Protein AF-A0A7K3HDX7-F1 (afdb_monomer_lite)

Sequence (176 aa):
GAGGPLAGPVAAMSGNLLGYEIFRLRTGALPAETAGQVLIQDLESLDVMAEPVHPHPRCRRCAAPAGAASGAAETPEVPERLVLPVTPTVETAREAEDLVEELNRISDALVRPYTGVFRRYDDEELTQTPLKISRVEVALGHGVRREIAAFDVHHLAGARLRALYAAAEAYVEHVV

Radius of gyration: 20.85 Å; chains: 1; bounding box: 56×38×59 Å

pLDDT: mean 83.22, std 16.92, range [39.03, 97.19]

Secondary structure (DSSP, 8-state):
----SS-HHHHHHHHHHHHHHHHHHHH-SS--TTTTEEEEE-TTT--EEEEE-PPPTT-TTTS--S----S--------SS----------SHHHHHHHHHHHHHHHHHHB-TTT-SEEEE--TTS--SSSEEEEEEEE-STT-EEEEEEEESS-HHHHHHHHHHHHHHHHHHHT-

Foldseek 3Di:
DDDPLCDDPNVVVVVVLVVVQCCCVVVVPDDRLPPQWDWDADSVVRDIDIDGADDDPPPPVPPDPPPDPPPPPPPPPPPPDPPPPPLDLDPDPVSVVVLVVVLCVCCVVAADCPRHQWDDKPQPPPDPPQKQKIWIWGDLDPRDIDIFMAIHRHDNSSRSSVNVVVRVVSNVVRPD

Structure (mmCIF, N/CA/C/O backbone):
data_AF-A0A7K3HDX7-F1
#
_entry.id   AF-A0A7K3HDX7-F1
#
loop_
_atom_site.group_PDB
_atom_site.id
_atom_site.type_symbol
_atom_site.label_atom_id
_atom_site.label_alt_id
_atom_site.label_comp_id
_atom_site.label_asym_id
_atom_site.label_entity_id
_atom_site.label_seq_id
_atom_site.pdbx_PDB_ins_code
_atom_site.Cartn_x
_atom_site.Cartn_y
_atom_site.Cartn_z
_atom_site.occupancy
_atom_site.B_iso_or_equiv
_atom_site.auth_seq_id
_atom_site.auth_comp_id
_atom_site.auth_asym_id
_atom_site.auth_atom_id
_atom_site.pdbx_PDB_model_num
ATOM 1 N N . GLY A 1 1 ? 5.236 -19.920 31.832 1.00 45.22 1 GLY A N 1
ATOM 2 C CA . GLY A 1 1 ? 3.770 -19.775 31.925 1.00 45.22 1 GLY A CA 1
ATOM 3 C C . GLY A 1 1 ? 3.320 -18.951 30.744 1.00 45.22 1 GLY A C 1
ATOM 4 O O . GLY A 1 1 ? 3.976 -17.962 30.460 1.00 45.22 1 GLY A O 1
ATOM 5 N N . ALA A 1 2 ? 2.314 -19.423 30.011 1.00 53.03 2 ALA A N 1
ATOM 6 C CA . ALA A 1 2 ? 1.945 -18.950 28.681 1.00 53.03 2 ALA A CA 1
ATOM 7 C C . ALA A 1 2 ? 1.357 -17.528 28.682 1.00 53.03 2 ALA A C 1
ATOM 9 O O . ALA A 1 2 ? 0.268 -17.304 29.201 1.00 53.03 2 ALA A O 1
ATOM 10 N N . GLY A 1 3 ? 2.066 -16.596 28.053 1.00 59.81 3 GLY A N 1
ATOM 11 C CA . GLY A 1 3 ? 1.525 -15.337 27.553 1.00 59.81 3 GLY A CA 1
ATOM 12 C C . GLY A 1 3 ? 2.057 -15.165 26.136 1.00 59.81 3 GLY A C 1
ATOM 13 O O . GLY A 1 3 ? 3.257 -15.323 25.925 1.00 59.81 3 GLY A O 1
ATOM 14 N N . GLY A 1 4 ? 1.175 -14.952 25.159 1.00 77.94 4 GLY A N 1
ATOM 15 C CA . GLY A 1 4 ? 1.591 -14.629 23.792 1.00 77.94 4 GLY A CA 1
ATOM 16 C C . GLY A 1 4 ? 2.317 -13.276 23.724 1.00 77.94 4 GLY A C 1
ATOM 17 O O . GLY A 1 4 ? 2.427 -12.595 24.743 1.00 77.94 4 GLY A O 1
ATOM 18 N N . PRO A 1 5 ? 2.775 -12.850 22.532 1.00 83.38 5 PRO A N 1
ATOM 19 C CA . PRO A 1 5 ? 3.485 -11.574 22.372 1.00 83.38 5 PRO A CA 1
ATOM 20 C C . PRO A 1 5 ? 2.650 -10.362 22.832 1.00 83.38 5 PRO A C 1
ATOM 22 O O . PRO A 1 5 ? 3.189 -9.358 23.283 1.00 83.38 5 PRO A O 1
ATOM 25 N N . LEU A 1 6 ? 1.320 -10.484 22.810 1.00 87.75 6 LEU A N 1
ATOM 26 C CA . LEU A 1 6 ? 0.383 -9.526 23.395 1.00 87.75 6 LEU A CA 1
ATOM 27 C C . LEU A 1 6 ? 0.196 -9.774 24.900 1.00 87.75 6 LEU A C 1
ATOM 29 O O . LEU A 1 6 ? -0.837 -10.283 25.337 1.00 87.75 6 LEU A O 1
ATOM 33 N N . ALA A 1 7 ? 1.192 -9.416 25.704 1.00 90.44 7 ALA A N 1
ATOM 34 C CA . ALA A 1 7 ? 1.117 -9.506 27.161 1.00 90.44 7 ALA A CA 1
ATOM 35 C C . ALA A 1 7 ? 1.735 -8.277 27.843 1.00 90.44 7 ALA A C 1
ATOM 37 O O . ALA A 1 7 ? 2.516 -7.535 27.248 1.00 90.44 7 ALA A O 1
ATOM 38 N N . GLY A 1 8 ? 1.378 -8.058 29.112 1.00 90.31 8 GLY A N 1
ATOM 39 C CA . GLY A 1 8 ? 1.969 -7.002 29.935 1.00 90.31 8 GLY A CA 1
ATOM 40 C C . GLY A 1 8 ? 1.840 -5.605 29.299 1.00 90.31 8 GLY A C 1
ATOM 41 O O . GLY A 1 8 ? 0.733 -5.233 28.900 1.00 90.31 8 GLY A O 1
ATOM 42 N N . PRO A 1 9 ? 2.937 -4.828 29.195 1.00 90.50 9 PRO A N 1
ATOM 43 C CA . PRO A 1 9 ? 2.912 -3.481 28.620 1.00 90.50 9 PRO A CA 1
ATOM 44 C C . PRO A 1 9 ? 2.370 -3.414 27.188 1.00 90.50 9 PRO A C 1
ATOM 46 O O . PRO A 1 9 ? 1.620 -2.492 26.876 1.00 90.50 9 PRO A O 1
ATOM 49 N N . VAL A 1 10 ? 2.678 -4.405 26.343 1.00 92.69 10 VAL A N 1
ATOM 50 C CA . VAL A 1 10 ? 2.223 -4.435 24.942 1.00 92.69 10 VAL A CA 1
ATOM 51 C C . VAL A 1 10 ? 0.698 -4.510 24.885 1.00 92.69 10 VAL A C 1
ATOM 53 O O . VAL A 1 10 ? 0.059 -3.700 24.220 1.00 92.69 10 VAL A O 1
ATOM 56 N N . ALA A 1 11 ? 0.095 -5.405 25.675 1.00 94.19 11 ALA A N 1
ATOM 57 C CA . ALA A 1 11 ? -1.361 -5.516 25.769 1.00 94.19 11 ALA A CA 1
ATOM 58 C C . ALA A 1 11 ? -2.016 -4.226 26.299 1.00 94.19 11 ALA A C 1
ATOM 60 O O . ALA A 1 11 ? -3.084 -3.840 25.824 1.00 94.19 11 ALA A O 1
ATOM 61 N N . ALA A 1 12 ? -1.377 -3.540 27.253 1.00 93.56 12 ALA A N 1
ATOM 62 C CA . ALA A 1 12 ? -1.867 -2.260 27.763 1.00 93.56 12 ALA A CA 1
ATOM 63 C C . 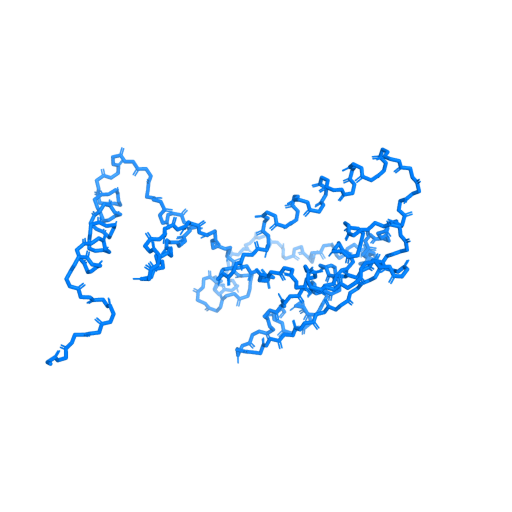ALA A 1 12 ? -1.817 -1.155 26.692 1.00 93.56 12 ALA A C 1
ATOM 65 O O . ALA A 1 12 ? -2.779 -0.402 26.549 1.00 93.56 12 ALA A O 1
ATOM 66 N N . MET A 1 13 ? -0.741 -1.079 25.903 1.00 93.75 13 MET A N 1
ATOM 67 C CA . MET A 1 13 ? -0.617 -0.117 24.802 1.00 93.75 13 MET A CA 1
ATOM 68 C C . MET A 1 13 ? -1.656 -0.366 23.708 1.00 93.75 13 MET A C 1
ATOM 70 O O . MET A 1 13 ? -2.370 0.565 23.337 1.00 93.75 13 MET A O 1
ATOM 74 N N . SER A 1 14 ? -1.805 -1.611 23.245 1.00 94.44 14 SER A N 1
ATOM 75 C CA . SER A 1 14 ? -2.828 -1.959 22.251 1.00 94.44 14 SER A CA 1
ATOM 76 C C . SER A 1 14 ? -4.241 -1.681 22.778 1.00 94.44 14 SER A C 1
ATOM 78 O O . SER A 1 14 ? -5.092 -1.169 22.051 1.00 94.44 14 SER A O 1
ATOM 80 N N . GLY A 1 15 ? -4.489 -1.962 24.063 1.00 95.25 15 GLY A N 1
ATOM 81 C CA . GLY A 1 15 ? -5.750 -1.645 24.733 1.00 95.25 15 GLY A C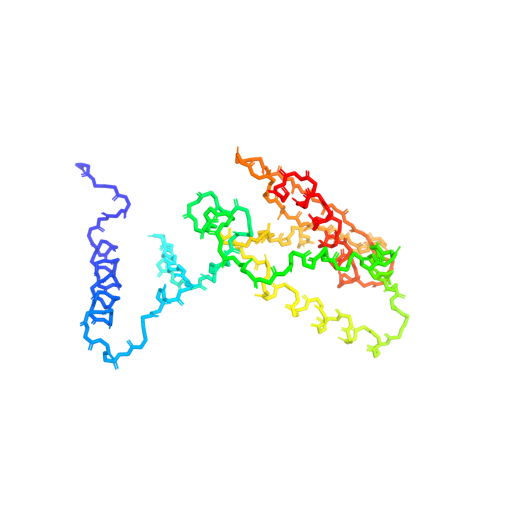A 1
ATOM 82 C C . GLY A 1 15 ? -6.036 -0.143 24.786 1.00 95.25 15 GLY A C 1
ATOM 83 O O . GLY A 1 15 ? -7.167 0.267 24.536 1.00 95.25 15 GLY A O 1
ATOM 84 N N . ASN A 1 16 ? -5.018 0.682 25.044 1.00 95.38 16 ASN A N 1
ATOM 85 C CA . ASN A 1 16 ? -5.152 2.138 25.028 1.00 95.38 16 ASN A CA 1
ATOM 86 C C . ASN A 1 16 ? -5.455 2.667 23.620 1.00 95.38 16 ASN A C 1
ATOM 88 O O . ASN A 1 16 ? -6.370 3.476 23.478 1.00 95.38 16 ASN A O 1
ATOM 92 N N . LEU A 1 17 ? -4.751 2.184 22.586 1.00 94.56 17 LEU A N 1
ATOM 93 C CA . LEU A 1 17 ? -5.026 2.545 21.186 1.00 94.56 17 LEU A CA 1
ATOM 94 C C . LEU A 1 17 ? -6.481 2.230 20.815 1.00 94.56 17 LEU A C 1
ATOM 96 O O . LEU A 1 17 ? -7.209 3.100 20.338 1.00 94.56 17 LEU A O 1
ATOM 100 N N . LEU A 1 18 ? -6.943 1.015 21.126 1.00 95.62 18 LEU A N 1
ATOM 101 C CA . LEU A 1 18 ? -8.330 0.614 20.894 1.00 95.62 18 LEU A CA 1
ATOM 102 C C . LEU A 1 18 ? -9.324 1.463 21.703 1.00 95.62 18 LEU A C 1
ATOM 104 O O . LEU A 1 18 ? -10.373 1.851 21.189 1.00 95.62 18 LEU A O 1
ATOM 108 N N . GLY A 1 19 ? -9.005 1.763 22.964 1.00 96.44 19 GLY A N 1
ATOM 109 C CA . GLY A 1 19 ? -9.832 2.592 23.838 1.00 96.44 19 GLY A CA 1
ATOM 110 C C . GLY A 1 19 ? -10.036 4.002 23.284 1.00 96.44 19 GLY A C 1
ATOM 111 O O . GLY A 1 19 ? -11.167 4.492 23.271 1.00 96.44 19 GLY A O 1
ATOM 112 N N . TYR A 1 20 ? -8.974 4.628 22.768 1.00 95.38 20 TYR A N 1
ATOM 113 C CA . TYR A 1 20 ? -9.062 5.934 22.113 1.00 95.38 20 TYR A CA 1
ATOM 114 C C . TYR A 1 20 ? -9.905 5.888 20.841 1.00 95.38 20 TYR A C 1
ATOM 116 O O . TYR A 1 20 ? -10.755 6.759 20.653 1.00 95.38 20 TYR A O 1
ATOM 124 N N . GLU A 1 21 ? -9.745 4.861 20.008 1.00 96.12 21 GLU A N 1
ATOM 125 C CA . GLU A 1 21 ? -10.556 4.715 18.797 1.00 96.12 21 GLU A CA 1
ATOM 126 C C . GLU A 1 21 ? -12.042 4.517 19.119 1.00 96.12 21 GLU A C 1
ATOM 128 O O . GLU A 1 21 ? -12.896 5.201 18.551 1.00 96.12 21 GLU A O 1
ATOM 133 N N . ILE A 1 22 ? -12.375 3.671 20.100 1.00 96.19 22 ILE A N 1
ATOM 134 C CA . ILE A 1 22 ? -13.758 3.504 20.571 1.00 96.19 22 ILE A CA 1
ATOM 135 C C . ILE A 1 22 ? -14.300 4.827 21.117 1.00 96.19 22 ILE A C 1
ATOM 137 O O . ILE A 1 22 ? -15.432 5.200 20.806 1.00 96.19 22 ILE A O 1
ATOM 141 N N . PHE A 1 23 ? -13.512 5.554 21.911 1.00 96.44 23 PHE A N 1
ATOM 142 C CA . PHE A 1 23 ? -13.911 6.856 22.433 1.00 96.44 23 PHE A CA 1
ATOM 143 C C . PHE A 1 23 ? -14.227 7.839 21.299 1.00 96.44 23 PHE A C 1
ATOM 145 O O . PHE A 1 23 ? -15.312 8.424 21.296 1.00 96.44 23 PHE A O 1
ATOM 152 N N . ARG A 1 24 ? -13.338 7.985 20.309 1.00 96.06 24 ARG A N 1
ATOM 153 C CA . ARG A 1 24 ? -13.540 8.871 19.149 1.00 96.06 24 ARG A CA 1
ATOM 154 C C . ARG A 1 24 ? -14.791 8.487 18.365 1.00 96.06 24 ARG A C 1
ATOM 156 O O . ARG A 1 24 ? -15.655 9.334 18.157 1.00 96.06 24 ARG A O 1
ATOM 163 N N . LEU A 1 25 ? -14.949 7.204 18.036 1.00 95.19 25 LEU A N 1
ATOM 164 C CA . LEU A 1 25 ? -16.107 6.688 17.298 1.00 95.19 25 LEU A CA 1
ATOM 165 C C . LEU A 1 25 ? -17.434 6.912 18.032 1.00 95.19 25 LEU A C 1
ATOM 167 O O . LEU A 1 25 ? -18.442 7.226 17.405 1.00 95.19 25 LEU A O 1
ATOM 171 N N . ARG A 1 26 ? -17.464 6.715 19.354 1.00 96.75 26 ARG A N 1
ATOM 172 C CA . ARG A 1 26 ? -18.709 6.775 20.138 1.00 96.75 26 ARG A CA 1
ATOM 173 C C . ARG A 1 26 ? -19.092 8.186 20.552 1.00 96.75 26 ARG A C 1
ATOM 175 O O . ARG A 1 26 ? -20.279 8.450 20.713 1.00 96.75 26 ARG A O 1
ATOM 182 N N . THR A 1 27 ? -18.114 9.062 20.758 1.00 96.44 27 THR A N 1
ATOM 183 C CA . THR A 1 27 ? -18.362 10.440 21.205 1.00 96.44 27 THR A CA 1
ATOM 184 C C . THR A 1 27 ? -18.416 11.438 20.060 1.00 96.44 27 THR A C 1
ATOM 186 O O . THR A 1 27 ? -19.038 12.485 20.212 1.00 96.44 27 THR A O 1
ATOM 189 N N . GLY A 1 28 ? -17.760 11.148 18.932 1.00 93.38 28 GLY A N 1
ATOM 190 C CA . GLY A 1 28 ? -17.600 12.099 17.834 1.00 93.38 28 GLY A CA 1
ATOM 191 C C . GLY A 1 28 ? -16.737 13.313 18.191 1.00 93.38 28 GLY A C 1
ATOM 192 O O . GLY A 1 28 ? -16.755 14.296 17.458 1.00 93.38 28 GLY A O 1
ATOM 193 N N . ALA A 1 29 ? -15.995 13.274 19.307 1.00 93.38 29 ALA A N 1
ATOM 194 C CA . ALA A 1 29 ? -15.173 14.400 19.756 1.00 93.38 29 ALA A CA 1
ATOM 195 C C . ALA A 1 29 ? -14.043 14.740 18.766 1.00 93.38 29 ALA A C 1
ATOM 197 O O . ALA A 1 29 ? -13.654 15.900 18.648 1.00 93.38 29 ALA A O 1
ATOM 198 N N . LEU A 1 30 ? -13.532 13.727 18.058 1.00 91.56 30 LEU A N 1
ATOM 199 C CA . LEU A 1 30 ? -12.555 13.822 16.973 1.00 91.56 30 LEU A CA 1
ATOM 200 C C . LEU A 1 30 ? -12.874 12.752 15.915 1.00 91.56 30 LEU A C 1
ATOM 202 O O . LEU A 1 30 ? -13.467 11.726 16.269 1.00 91.56 30 LEU A O 1
ATOM 206 N N . PRO A 1 31 ? -12.451 12.934 14.649 1.00 91.12 31 PRO A N 1
ATOM 207 C CA . PRO A 1 31 ? -12.452 11.849 13.675 1.00 91.12 31 PRO A CA 1
ATOM 208 C C . PRO A 1 31 ? -11.652 10.655 14.210 1.00 91.12 31 PRO A C 1
ATOM 210 O O . PRO A 1 31 ? -10.585 10.834 14.798 1.00 91.12 31 PRO A O 1
ATOM 213 N N . ALA A 1 32 ? -12.175 9.446 14.025 1.00 93.38 32 ALA A N 1
ATOM 214 C CA . ALA A 1 32 ? -11.437 8.227 14.340 1.00 93.38 32 ALA A CA 1
ATOM 215 C C . ALA A 1 32 ? -10.253 8.079 13.376 1.00 93.38 32 ALA A C 1
ATOM 217 O O . ALA A 1 32 ? -10.425 8.286 12.175 1.00 93.38 32 ALA A O 1
ATOM 218 N N . GLU A 1 33 ? -9.076 7.697 13.874 1.00 92.69 33 GLU A N 1
ATOM 219 C CA . GLU A 1 33 ? -7.916 7.446 13.004 1.00 92.69 33 GLU A CA 1
ATOM 220 C C . GLU A 1 33 ? -8.164 6.230 12.103 1.00 92.69 33 GLU A C 1
ATOM 222 O O . GLU A 1 33 ? -7.700 6.173 10.973 1.00 92.69 33 GLU A O 1
ATOM 227 N N . THR A 1 34 ? -8.990 5.288 12.556 1.00 94.31 34 THR A N 1
ATOM 228 C CA . THR A 1 34 ? -9.424 4.116 11.782 1.00 94.31 34 THR A CA 1
ATOM 229 C C . THR A 1 34 ? -10.478 4.425 10.709 1.00 94.31 34 THR A C 1
ATOM 231 O O . THR A 1 34 ? -10.957 3.519 10.021 1.00 94.31 34 THR A O 1
ATOM 234 N N . ALA A 1 35 ? -10.861 5.692 10.515 1.00 92.00 35 ALA A N 1
ATOM 235 C CA . ALA A 1 35 ? -11.783 6.082 9.454 1.00 92.00 35 ALA A CA 1
ATOM 236 C C . ALA A 1 35 ? -11.118 5.945 8.070 1.00 92.00 35 ALA A C 1
ATOM 238 O O . ALA A 1 35 ? -10.450 6.853 7.585 1.00 92.00 35 ALA A O 1
ATOM 239 N N . GLY A 1 36 ? -11.320 4.793 7.423 1.00 90.94 36 GLY A N 1
ATOM 240 C CA . GLY A 1 36 ? -10.720 4.485 6.118 1.00 90.94 36 GLY A CA 1
ATOM 241 C C . GLY A 1 36 ? -9.253 4.053 6.196 1.00 90.94 36 GLY A C 1
ATOM 242 O O . GLY A 1 36 ? -8.575 4.003 5.171 1.00 90.94 36 GLY A O 1
ATOM 243 N N . GLN A 1 37 ? -8.759 3.737 7.393 1.00 94.94 37 GLN A N 1
ATOM 244 C CA . GLN A 1 37 ? -7.385 3.306 7.634 1.00 94.94 37 GLN A CA 1
ATOM 245 C C . GLN A 1 37 ? -7.351 2.150 8.639 1.00 94.94 37 GLN A C 1
ATOM 247 O O . GLN A 1 37 ? -8.304 1.924 9.387 1.00 94.94 37 GLN A O 1
ATOM 252 N N . VAL A 1 38 ? -6.236 1.429 8.675 1.00 95.31 38 VAL A N 1
ATOM 253 C CA . VAL A 1 38 ? -5.905 0.480 9.743 1.00 95.31 38 VAL A CA 1
ATOM 254 C C . VAL A 1 38 ? -4.693 0.975 10.506 1.00 95.31 38 VAL A C 1
ATOM 256 O O . VAL A 1 38 ? -3.737 1.467 9.911 1.00 95.31 38 VAL A O 1
ATOM 259 N N . LEU A 1 39 ? -4.736 0.815 11.825 1.00 95.81 39 LEU A N 1
ATOM 260 C CA . LEU A 1 39 ? -3.592 1.044 12.695 1.00 95.81 39 LEU A CA 1
ATOM 261 C C . LEU A 1 39 ? -2.867 -0.283 12.893 1.00 95.81 39 LEU A C 1
ATOM 263 O O . LEU A 1 39 ? -3.472 -1.271 13.313 1.00 95.81 39 LEU A O 1
ATOM 267 N N . ILE A 1 40 ? -1.579 -0.303 12.575 1.00 95.38 40 ILE A N 1
ATOM 268 C CA . ILE A 1 40 ? -0.724 -1.481 12.672 1.00 95.38 40 ILE A CA 1
ATOM 269 C C . ILE A 1 40 ? 0.329 -1.171 13.722 1.00 95.38 40 ILE A C 1
ATOM 271 O O . ILE A 1 40 ? 1.108 -0.235 13.559 1.00 95.38 40 ILE A O 1
ATOM 275 N N . GLN A 1 41 ? 0.313 -1.945 14.804 1.00 94.31 41 GLN A N 1
ATOM 276 C CA . GLN A 1 41 ? 1.311 -1.869 15.861 1.00 94.31 41 GLN A CA 1
ATOM 277 C C . GLN A 1 41 ? 2.284 -3.035 15.709 1.00 94.31 41 GLN A C 1
ATOM 279 O O . GLN A 1 41 ? 1.875 -4.196 15.811 1.00 94.31 41 GLN A O 1
ATOM 284 N N . ASP A 1 42 ? 3.559 -2.726 15.494 1.00 93.19 42 ASP A N 1
ATOM 285 C CA . ASP A 1 42 ? 4.625 -3.713 15.607 1.00 93.19 42 ASP A CA 1
ATOM 286 C C . ASP A 1 42 ? 4.803 -4.082 17.087 1.00 93.19 42 ASP A C 1
ATOM 288 O O . ASP A 1 42 ? 4.894 -3.212 17.951 1.00 93.19 42 ASP A O 1
ATOM 292 N N . LEU A 1 43 ? 4.781 -5.374 17.416 1.00 92.88 43 LEU A N 1
ATOM 293 C CA . LEU A 1 43 ? 4.808 -5.816 18.816 1.00 92.88 43 LEU A CA 1
ATOM 294 C C . LEU A 1 43 ? 6.222 -5.853 19.408 1.00 92.88 43 LEU A C 1
ATOM 296 O O . LEU A 1 43 ? 6.357 -5.968 20.626 1.00 92.88 43 LEU A O 1
ATOM 300 N N . GLU A 1 44 ? 7.252 -5.790 18.565 1.00 90.44 44 GLU A N 1
ATOM 301 C CA . GLU A 1 44 ? 8.657 -5.806 18.958 1.00 90.44 44 GLU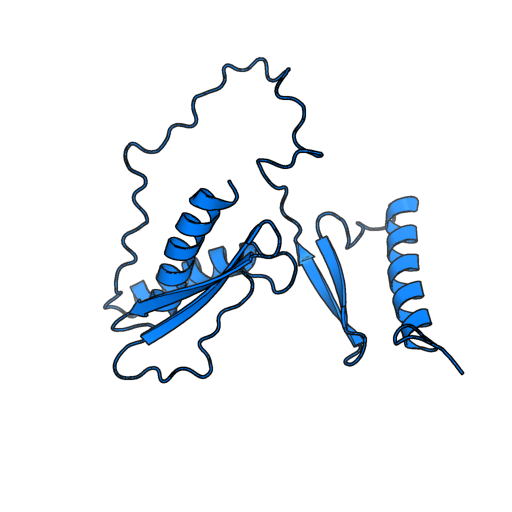 A CA 1
ATOM 302 C C . GLU A 1 44 ? 9.218 -4.384 19.041 1.00 90.44 44 GLU A C 1
ATOM 304 O O . GLU A 1 44 ? 9.743 -4.003 20.088 1.00 90.44 44 GLU A O 1
ATOM 309 N N . SER A 1 45 ? 9.063 -3.581 17.984 1.00 91.62 45 SER A N 1
ATOM 310 C CA . SER A 1 45 ? 9.532 -2.189 17.970 1.00 91.62 45 SER A CA 1
ATOM 311 C C . SER A 1 45 ? 8.580 -1.230 18.684 1.00 91.62 45 SER A C 1
ATOM 313 O O . SER A 1 45 ? 9.003 -0.165 19.131 1.00 91.62 45 SER A O 1
ATOM 315 N N . LEU A 1 46 ? 7.309 -1.624 18.842 1.00 91.06 46 LEU A N 1
ATOM 316 C CA . LEU A 1 46 ? 6.217 -0.802 19.376 1.00 91.06 46 LEU A CA 1
ATOM 317 C C . LEU A 1 46 ? 5.847 0.396 18.495 1.00 91.06 46 LEU A C 1
ATOM 319 O O . LEU A 1 46 ? 5.055 1.241 18.926 1.00 91.06 46 LEU A O 1
ATOM 323 N N . ASP A 1 47 ? 6.356 0.442 17.263 1.00 93.62 47 ASP A N 1
ATOM 324 C CA . ASP A 1 47 ? 5.967 1.442 16.280 1.00 93.62 47 ASP A CA 1
ATOM 325 C C . ASP A 1 47 ? 4.503 1.254 15.884 1.00 93.62 47 ASP A C 1
ATOM 327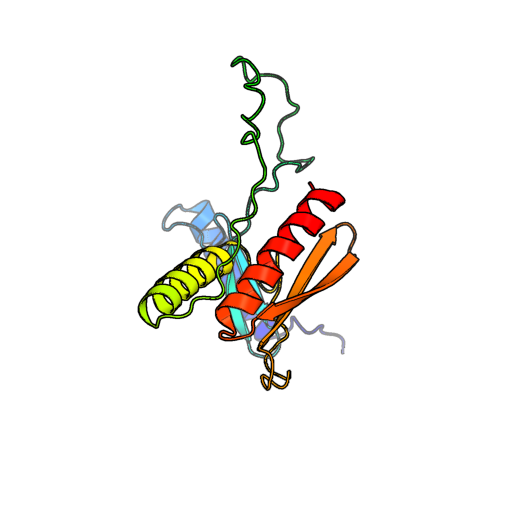 O O . ASP A 1 47 ? 4.006 0.135 15.729 1.00 93.62 47 ASP A O 1
ATOM 331 N N . VAL A 1 48 ? 3.806 2.375 15.711 1.00 94.62 48 VAL A N 1
ATOM 332 C CA . VAL A 1 48 ? 2.422 2.405 15.243 1.00 94.62 48 VAL A CA 1
ATOM 333 C C . VAL A 1 48 ? 2.375 3.193 13.949 1.00 94.62 48 VAL A C 1
ATOM 335 O O . VAL A 1 48 ? 2.834 4.332 13.889 1.00 94.62 48 VAL A O 1
ATOM 338 N N . MET A 1 49 ? 1.779 2.597 12.925 1.00 94.88 49 MET A N 1
ATOM 339 C CA . MET A 1 49 ? 1.559 3.241 11.634 1.00 94.88 49 MET A CA 1
ATOM 340 C C . MET A 1 49 ? 0.102 3.117 11.207 1.00 94.88 49 MET A C 1
ATOM 342 O O . MET A 1 49 ? -0.566 2.127 11.507 1.00 94.88 49 MET A O 1
ATOM 346 N N . ALA A 1 50 ? -0.374 4.130 10.491 1.00 94.62 50 ALA A N 1
ATOM 347 C CA . ALA A 1 50 ? -1.680 4.125 9.856 1.00 94.62 50 ALA A CA 1
ATOM 348 C C . ALA A 1 50 ? -1.512 3.851 8.361 1.00 94.62 50 ALA A C 1
ATOM 350 O O . ALA A 1 50 ? -0.788 4.573 7.671 1.00 94.62 50 ALA A O 1
ATOM 351 N N . GLU A 1 51 ? -2.202 2.836 7.848 1.00 95.62 51 GLU A N 1
ATOM 352 C CA . GLU A 1 51 ? -2.243 2.559 6.414 1.00 95.62 51 GLU A CA 1
ATOM 353 C C . GLU A 1 51 ? -3.666 2.718 5.860 1.00 95.62 51 GLU A C 1
ATOM 355 O O . GLU A 1 51 ? -4.620 2.225 6.470 1.00 95.62 51 GLU A O 1
ATOM 360 N N . PRO A 1 52 ? -3.846 3.395 4.710 1.00 93.62 52 PRO A N 1
ATOM 361 C CA . PRO A 1 52 ? -5.160 3.568 4.101 1.00 93.62 52 PRO A CA 1
ATOM 362 C C . PRO A 1 52 ? -5.730 2.234 3.619 1.00 93.62 52 PRO A C 1
ATOM 364 O O . PRO A 1 52 ? -5.003 1.394 3.094 1.00 93.62 52 PRO A O 1
ATOM 367 N N . VAL A 1 53 ? -7.044 2.055 3.734 1.00 91.62 53 VAL A N 1
ATOM 368 C CA . VAL A 1 53 ? -7.765 0.919 3.149 1.00 91.62 53 VAL A CA 1
ATOM 369 C C . VAL A 1 53 ? -8.648 1.425 2.022 1.00 91.62 53 VAL A C 1
ATOM 371 O O . VAL A 1 53 ? -9.656 2.093 2.252 1.00 91.62 53 VAL A O 1
ATOM 374 N N . HIS A 1 54 ? -8.291 1.064 0.792 1.00 87.56 54 HIS A N 1
ATOM 375 C CA . HIS A 1 54 ? -9.078 1.425 -0.382 1.00 87.56 54 HIS A CA 1
ATOM 376 C C . HIS A 1 54 ? -10.250 0.457 -0.587 1.00 87.56 54 HIS A C 1
ATOM 378 O O . HIS A 1 54 ? -10.090 -0.759 -0.426 1.00 87.56 54 HIS A O 1
ATOM 384 N N . PRO A 1 55 ? -11.443 0.952 -0.962 1.00 86.75 55 PRO A N 1
ATOM 385 C CA . PRO A 1 55 ? -12.567 0.088 -1.290 1.00 86.75 55 PRO A CA 1
ATOM 386 C C . PRO A 1 55 ? -12.247 -0.738 -2.539 1.00 86.75 55 PRO A C 1
ATOM 388 O O . PRO A 1 55 ? -11.917 -0.202 -3.594 1.00 86.75 55 PRO A O 1
ATOM 391 N N . HIS A 1 56 ? -12.381 -2.060 -2.436 1.00 85.06 56 HIS A N 1
ATOM 392 C CA . HIS A 1 56 ? -12.138 -2.934 -3.579 1.00 85.06 56 HIS A CA 1
ATOM 393 C C . HIS A 1 56 ? -13.326 -2.892 -4.562 1.00 85.06 56 HIS A C 1
ATOM 395 O O . HIS A 1 56 ? -14.452 -3.195 -4.146 1.00 85.06 56 HIS A O 1
ATOM 401 N N . PRO A 1 57 ? -13.109 -2.625 -5.866 1.00 79.88 57 PRO A N 1
ATOM 402 C CA . PRO A 1 57 ? -14.191 -2.435 -6.840 1.00 79.88 57 PRO A CA 1
ATOM 403 C C . PRO A 1 57 ? -15.071 -3.680 -7.024 1.00 79.88 57 PRO A C 1
ATOM 405 O O . PRO A 1 57 ? -16.265 -3.568 -7.281 1.00 79.88 57 PRO A O 1
ATOM 408 N N . ARG A 1 58 ? -14.509 -4.883 -6.838 1.00 81.25 58 ARG A N 1
ATOM 409 C CA .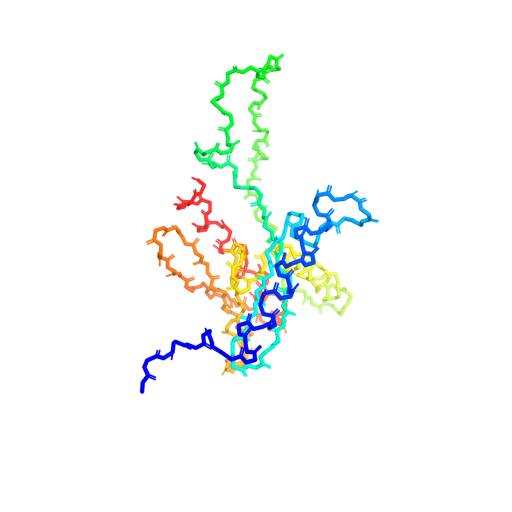 ARG A 1 58 ? -15.242 -6.167 -6.893 1.00 81.25 58 ARG A CA 1
ATOM 410 C C . ARG A 1 58 ? -15.537 -6.786 -5.521 1.00 81.25 58 ARG A C 1
ATOM 412 O O . ARG A 1 58 ? -15.713 -7.999 -5.412 1.00 81.25 58 ARG A O 1
ATOM 419 N N . CYS A 1 59 ? -15.523 -5.997 -4.441 1.00 84.94 59 CYS A N 1
ATOM 420 C CA . CYS A 1 59 ? -15.756 -6.528 -3.095 1.00 84.94 59 CYS A CA 1
ATOM 421 C C . CYS A 1 59 ? -17.137 -7.193 -2.996 1.00 84.94 59 CYS A C 1
ATOM 423 O O . CYS A 1 59 ? -18.146 -6.503 -2.979 1.00 84.94 59 CYS A O 1
ATOM 425 N N . ARG A 1 60 ? -17.211 -8.517 -2.822 1.00 84.00 60 ARG A N 1
ATOM 426 C CA . ARG A 1 60 ? -18.499 -9.242 -2.731 1.00 84.00 60 ARG A CA 1
ATOM 427 C C . ARG A 1 60 ? -19.373 -8.858 -1.529 1.00 84.00 60 ARG A C 1
ATOM 429 O O . ARG A 1 60 ? -20.528 -9.261 -1.473 1.00 84.00 60 ARG A O 1
ATOM 436 N N . ARG A 1 61 ? -18.807 -8.159 -0.540 1.00 86.50 61 ARG A N 1
ATOM 437 C CA . ARG A 1 61 ? -19.515 -7.704 0.667 1.00 86.50 61 ARG A CA 1
ATOM 438 C C . ARG A 1 61 ? -19.957 -6.247 0.574 1.00 86.50 61 ARG A C 1
ATOM 440 O O . ARG A 1 61 ? -21.047 -5.926 1.026 1.00 86.50 61 ARG A O 1
ATOM 447 N N . CYS A 1 62 ? -19.093 -5.384 0.039 1.00 84.50 62 CYS A N 1
ATOM 448 C CA . CYS A 1 62 ? -19.313 -3.937 0.005 1.00 84.50 62 CYS A CA 1
ATOM 449 C C . CYS A 1 62 ? -19.880 -3.457 -1.331 1.00 84.50 62 CYS A C 1
ATOM 451 O O . CYS A 1 62 ? -20.536 -2.420 -1.362 1.00 84.50 62 CYS A O 1
ATOM 453 N N . ALA A 1 63 ? -19.639 -4.184 -2.427 1.00 72.88 63 ALA A N 1
ATOM 454 C CA . ALA A 1 63 ? -20.358 -3.934 -3.663 1.00 72.88 63 ALA A CA 1
ATOM 455 C C . ALA A 1 63 ? -21.823 -4.271 -3.389 1.00 72.88 63 ALA A C 1
ATOM 457 O O . ALA A 1 63 ? -22.157 -5.423 -3.100 1.00 72.88 63 ALA A O 1
ATOM 458 N N . ALA A 1 64 ? -22.693 -3.263 -3.435 1.00 59.41 64 ALA A N 1
ATOM 459 C CA . ALA A 1 64 ? -24.124 -3.510 -3.479 1.00 59.41 64 ALA A CA 1
ATOM 460 C C . ALA A 1 64 ? -24.403 -4.528 -4.604 1.00 59.41 64 ALA A C 1
ATOM 462 O O . ALA A 1 64 ? -23.717 -4.475 -5.634 1.00 59.41 64 ALA A O 1
ATOM 463 N N . PRO A 1 65 ? -25.376 -5.451 -4.458 1.00 51.81 65 PRO A N 1
ATOM 464 C CA . PRO A 1 65 ? -25.853 -6.194 -5.616 1.00 51.81 65 PRO A CA 1
ATOM 465 C C . PRO A 1 65 ? -26.198 -5.154 -6.681 1.00 51.81 65 PRO A C 1
ATOM 467 O O . PRO A 1 65 ? -26.973 -4.238 -6.410 1.00 51.81 65 PRO A O 1
ATOM 470 N N . ALA A 1 66 ? -25.544 -5.222 -7.840 1.00 51.16 66 ALA A N 1
ATOM 471 C CA . ALA A 1 66 ? -25.768 -4.284 -8.929 1.00 51.16 66 ALA A CA 1
ATOM 472 C C . ALA A 1 66 ? -27.264 -4.303 -9.285 1.00 51.16 66 ALA A C 1
ATOM 474 O O . ALA A 1 66 ? -27.752 -5.238 -9.913 1.00 51.16 66 ALA A O 1
ATOM 475 N N . GLY A 1 67 ? -28.009 -3.320 -8.783 1.00 46.78 67 GLY A N 1
ATOM 476 C CA . GLY A 1 67 ? -29.466 -3.373 -8.775 1.00 46.78 67 GLY A CA 1
ATOM 477 C C . GLY A 1 67 ? -30.111 -2.176 -8.086 1.00 46.78 67 GLY A C 1
ATOM 478 O O . GLY A 1 67 ? -30.966 -2.384 -7.238 1.00 46.78 67 GLY A O 1
ATOM 479 N N . ALA A 1 68 ? -29.658 -0.955 -8.408 1.00 39.81 68 ALA A N 1
ATOM 480 C CA . ALA A 1 68 ? -30.433 0.304 -8.356 1.00 39.81 68 ALA A CA 1
ATOM 481 C C . ALA A 1 68 ? -29.575 1.554 -8.678 1.00 39.81 68 ALA A C 1
ATOM 483 O O . ALA A 1 68 ? -29.838 2.637 -8.164 1.00 39.81 68 ALA A O 1
ATOM 484 N N . ALA A 1 69 ? -28.567 1.451 -9.551 1.00 41.28 69 ALA A N 1
ATOM 485 C CA . ALA A 1 69 ? -28.162 2.626 -10.317 1.00 41.28 69 ALA A CA 1
ATOM 486 C C . ALA A 1 69 ? -29.103 2.698 -11.525 1.00 41.28 69 ALA A C 1
ATOM 488 O O . ALA A 1 69 ? -28.898 2.022 -12.525 1.00 41.28 69 ALA A O 1
ATOM 489 N N . SER A 1 70 ? -30.179 3.477 -11.414 1.00 41.62 70 SER A N 1
ATOM 490 C CA . SER A 1 70 ? -30.978 3.933 -12.557 1.00 41.62 70 SER A CA 1
ATOM 491 C C . SER A 1 70 ? -30.296 5.117 -13.256 1.00 41.62 70 SER A C 1
ATOM 493 O O . SER A 1 70 ? -30.920 6.135 -13.537 1.00 41.62 70 SER A O 1
ATOM 495 N N . GLY A 1 71 ? -28.998 4.995 -13.496 1.00 39.03 71 GLY A N 1
ATOM 496 C CA . GLY A 1 71 ? -28.327 5.631 -14.616 1.00 39.03 71 GLY A CA 1
ATOM 497 C C . GLY A 1 71 ? -27.928 4.474 -15.509 1.00 39.03 71 GLY A C 1
ATOM 498 O O . GLY A 1 71 ? -27.501 3.445 -14.984 1.00 39.03 71 GLY A O 1
ATOM 499 N N . ALA A 1 72 ? -28.142 4.588 -16.819 1.00 40.00 72 ALA A N 1
ATOM 500 C CA . ALA A 1 72 ? -27.591 3.633 -17.770 1.00 40.00 72 ALA A CA 1
ATOM 501 C C . ALA A 1 72 ? -26.176 3.268 -17.313 1.00 40.00 72 ALA A C 1
ATOM 503 O O . ALA A 1 72 ? -25.422 4.161 -16.927 1.00 40.00 72 ALA A O 1
ATOM 504 N N . ALA A 1 73 ? -25.854 1.975 -17.275 1.00 44.66 73 ALA A N 1
ATOM 505 C CA . ALA A 1 73 ? -24.466 1.572 -17.202 1.00 44.66 73 ALA A CA 1
ATOM 506 C C . ALA A 1 73 ? -23.800 2.222 -18.416 1.00 44.66 73 ALA A C 1
ATOM 508 O O . ALA A 1 73 ? -23.888 1.700 -19.527 1.00 44.66 73 ALA A O 1
ATOM 509 N N . GLU A 1 74 ? -23.241 3.418 -18.228 1.00 42.47 74 GLU A N 1
ATOM 510 C CA . GLU A 1 74 ? -22.223 3.938 -19.106 1.00 42.47 74 GLU A CA 1
ATOM 511 C C . GLU A 1 74 ? -21.192 2.832 -19.074 1.00 42.47 74 GLU A C 1
ATOM 513 O O . GLU A 1 74 ? -20.573 2.553 -18.043 1.00 42.47 74 GLU A O 1
ATOM 518 N N . THR A 1 75 ? -21.136 2.091 -20.180 1.00 40.28 75 THR A N 1
ATOM 519 C CA . THR A 1 75 ? -19.975 1.284 -20.510 1.00 40.28 75 THR A CA 1
ATOM 520 C C . THR A 1 75 ? -18.812 2.198 -20.174 1.00 40.28 75 THR A C 1
ATOM 522 O O . THR A 1 75 ? -18.773 3.276 -20.775 1.00 40.28 75 THR A O 1
ATOM 525 N N . PRO A 1 76 ? -17.971 1.884 -19.167 1.00 48.28 76 PRO A N 1
ATOM 526 C CA . PRO A 1 76 ? -16.838 2.742 -18.878 1.00 48.28 76 PRO A CA 1
ATOM 527 C C . PRO A 1 76 ? -16.165 2.944 -20.224 1.00 48.28 76 PRO A C 1
ATOM 529 O O . PRO A 1 76 ? -15.917 1.947 -20.908 1.00 48.28 76 PRO A O 1
ATOM 532 N N . GLU A 1 77 ? -16.034 4.198 -20.665 1.00 42.97 77 GLU A N 1
ATOM 533 C CA . GLU A 1 77 ? -15.323 4.515 -21.895 1.00 42.97 77 GLU A CA 1
ATOM 534 C C . GLU A 1 77 ? -13.930 3.942 -21.681 1.00 42.97 77 GLU A C 1
ATOM 536 O O . GLU A 1 77 ? -13.095 4.510 -20.978 1.00 42.97 77 GLU A O 1
ATOM 541 N N . VAL A 1 78 ? -13.727 2.723 -22.178 1.00 44.94 78 VAL A N 1
ATOM 542 C CA . VAL A 1 78 ? -12.417 2.116 -22.233 1.00 44.94 78 VAL A CA 1
ATOM 543 C C . VAL A 1 78 ? -11.708 3.050 -23.192 1.00 44.94 78 VAL A C 1
ATOM 545 O O . VAL A 1 78 ? -12.162 3.141 -24.340 1.00 44.94 78 VAL A O 1
ATOM 548 N N . PRO A 1 79 ? -10.693 3.813 -22.745 1.00 50.69 79 PRO A N 1
ATOM 549 C CA . PRO A 1 79 ? -9.959 4.659 -23.664 1.00 50.69 79 PRO A CA 1
ATOM 550 C C . PRO A 1 79 ? -9.597 3.777 -24.854 1.00 50.69 79 PRO A C 1
ATOM 552 O O . PRO A 1 79 ? -9.175 2.633 -24.661 1.00 50.69 79 PRO A O 1
ATOM 555 N N . GLU A 1 80 ? -9.842 4.281 -26.069 1.00 49.25 80 GLU A N 1
ATOM 556 C CA . GLU A 1 80 ? -9.782 3.534 -27.341 1.00 49.25 80 GLU A CA 1
ATOM 557 C C . GLU A 1 80 ? -8.474 2.733 -27.496 1.00 49.25 80 GLU A C 1
ATOM 559 O O . GLU A 1 80 ? -8.368 1.775 -28.264 1.00 49.25 80 GLU A O 1
ATOM 564 N N . ARG A 1 81 ? -7.478 3.079 -26.678 1.00 44.12 81 ARG A N 1
ATOM 565 C CA . ARG A 1 81 ? -6.362 2.230 -26.319 1.00 44.12 81 ARG A CA 1
ATOM 566 C C . ARG A 1 81 ? -6.068 2.380 -24.813 1.00 44.12 81 ARG A C 1
ATOM 568 O O . ARG A 1 81 ? -5.875 3.497 -24.335 1.00 44.12 81 ARG A O 1
ATOM 575 N N . LEU A 1 82 ? -5.963 1.261 -24.082 1.00 45.34 82 LEU A N 1
ATOM 576 C CA . LEU A 1 82 ? -5.214 1.175 -22.816 1.00 45.34 82 LEU A CA 1
ATOM 577 C C . LEU A 1 82 ? -3.737 1.425 -23.147 1.00 45.34 82 LEU A C 1
ATOM 579 O O . LEU A 1 82 ? -2.925 0.507 -23.224 1.00 45.34 82 LEU A O 1
ATOM 583 N N . VAL A 1 83 ? -3.397 2.673 -23.470 1.00 46.34 83 VAL A N 1
ATOM 584 C CA . VAL A 1 83 ? -2.006 3.086 -23.586 1.00 46.34 83 VAL A CA 1
ATOM 585 C C . VAL A 1 83 ? -1.550 3.223 -22.154 1.00 46.34 83 VAL A C 1
ATOM 587 O O . VAL A 1 83 ? -1.791 4.251 -21.522 1.00 46.34 83 VAL A O 1
ATOM 590 N N . LEU A 1 84 ? -0.904 2.181 -21.630 1.00 51.19 84 LEU A N 1
ATOM 591 C CA . LEU A 1 84 ? 0.048 2.426 -20.563 1.00 51.19 84 LEU A CA 1
ATOM 592 C C . LEU A 1 84 ? 0.919 3.590 -21.032 1.00 51.19 84 LEU A C 1
ATOM 594 O O . LEU A 1 84 ? 1.420 3.516 -22.163 1.00 51.19 84 LEU A O 1
ATOM 598 N N . PRO A 1 85 ? 1.069 4.668 -20.243 1.00 52.97 85 PRO A N 1
ATOM 599 C CA . PRO A 1 85 ? 1.980 5.723 -20.630 1.00 52.97 85 PRO A CA 1
ATOM 600 C C . PRO A 1 85 ? 3.307 5.044 -20.943 1.00 52.97 85 PRO A C 1
ATOM 602 O O . PRO A 1 85 ? 3.826 4.271 -20.130 1.00 52.97 85 PRO A O 1
ATOM 605 N N . VAL A 1 86 ? 3.802 5.262 -22.166 1.00 56.97 86 VAL A N 1
ATOM 606 C CA . VAL A 1 86 ? 5.170 4.897 -22.515 1.00 56.97 86 VAL A CA 1
ATOM 607 C C . VAL A 1 86 ? 5.987 5.693 -21.530 1.00 56.97 86 VAL A C 1
ATOM 609 O O . VAL A 1 86 ? 6.126 6.895 -21.701 1.00 56.97 86 VAL A O 1
ATOM 612 N N . THR A 1 87 ? 6.400 5.054 -20.442 1.00 55.88 87 THR A N 1
ATOM 613 C CA . THR A 1 87 ? 7.181 5.697 -19.399 1.00 55.88 87 THR A CA 1
ATOM 614 C C . THR A 1 87 ? 8.458 6.117 -20.098 1.00 55.88 87 THR A C 1
ATOM 616 O O . THR A 1 87 ? 9.230 5.244 -20.517 1.00 55.88 87 THR A O 1
ATOM 619 N N . PRO A 1 88 ? 8.625 7.416 -20.395 1.00 58.03 88 PRO A N 1
ATOM 620 C CA . PRO A 1 88 ? 9.756 7.824 -21.186 1.00 58.03 88 PRO A CA 1
ATOM 621 C C . PRO A 1 88 ? 10.984 7.517 -20.343 1.00 58.03 88 PRO A C 1
ATOM 623 O O . PRO A 1 88 ? 11.011 7.759 -19.134 1.00 58.03 88 PRO A O 1
ATOM 626 N N . THR A 1 89 ? 11.996 6.930 -20.971 1.00 63.88 89 THR A N 1
ATOM 627 C CA . THR A 1 89 ? 13.329 7.060 -20.407 1.00 63.88 89 THR A CA 1
ATOM 628 C C . THR A 1 89 ? 13.648 8.540 -20.532 1.00 63.88 89 THR A C 1
ATOM 630 O O . THR A 1 89 ? 13.842 9.039 -21.635 1.00 63.88 89 THR A O 1
ATOM 633 N N . VAL A 1 90 ? 13.554 9.261 -19.425 1.00 67.88 90 VAL A N 1
ATOM 634 C CA . VAL A 1 90 ? 13.772 10.705 -19.424 1.00 67.88 90 VAL A CA 1
ATOM 635 C C . VAL A 1 90 ? 15.251 10.979 -19.667 1.00 67.88 90 VAL A C 1
ATOM 637 O O . VAL A 1 90 ? 16.104 10.298 -19.095 1.00 67.88 90 VAL A O 1
ATOM 640 N N . GLU A 1 91 ? 15.556 11.922 -20.555 1.00 63.16 91 GLU A N 1
ATOM 641 C CA . GLU A 1 91 ? 16.937 12.280 -20.909 1.00 63.16 91 GLU A CA 1
ATOM 642 C C . GLU A 1 91 ? 17.385 13.546 -20.170 1.00 63.16 91 GLU A C 1
ATOM 644 O O . GLU A 1 91 ? 18.579 13.753 -19.945 1.00 63.16 91 GLU A O 1
ATOM 649 N N . THR A 1 92 ? 16.434 14.390 -19.756 1.00 62.62 92 THR A N 1
ATOM 650 C CA . THR A 1 92 ? 16.714 15.667 -19.094 1.00 62.62 92 THR A CA 1
ATOM 651 C C . THR A 1 92 ? 16.407 15.639 -17.596 1.00 62.62 92 THR A C 1
ATOM 653 O O . THR A 1 92 ? 15.542 14.905 -17.121 1.00 62.62 92 THR A O 1
ATOM 656 N N . ALA A 1 93 ? 17.093 16.498 -16.834 1.00 63.75 93 ALA A N 1
ATOM 657 C CA . ALA A 1 93 ? 16.884 16.622 -15.389 1.00 63.75 93 ALA A CA 1
ATOM 658 C C . ALA A 1 93 ? 15.453 17.061 -15.024 1.00 63.75 93 ALA A C 1
ATOM 660 O O . ALA A 1 93 ? 14.899 16.574 -14.047 1.00 63.75 93 ALA A O 1
ATOM 661 N N . ARG A 1 94 ? 14.836 17.933 -15.833 1.00 67.12 94 ARG A N 1
ATOM 662 C CA . ARG A 1 94 ? 13.465 18.414 -15.602 1.00 67.12 94 ARG A CA 1
ATOM 663 C C . ARG A 1 94 ? 12.426 17.312 -15.810 1.00 67.12 94 ARG A C 1
ATOM 665 O O . ARG A 1 94 ? 11.529 17.154 -14.998 1.00 67.12 94 ARG A O 1
ATOM 672 N N . GLU A 1 95 ? 12.578 16.514 -16.861 1.00 74.44 95 GLU A N 1
ATOM 673 C CA . GLU A 1 95 ? 11.711 15.352 -17.083 1.00 74.44 95 GLU A CA 1
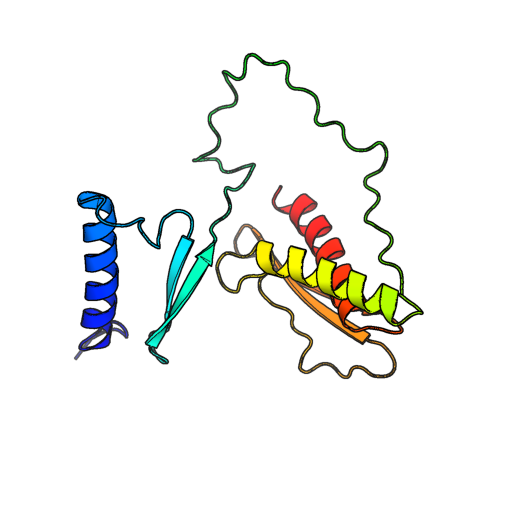ATOM 674 C C . GLU A 1 95 ? 11.890 14.296 -15.976 1.00 74.44 95 GLU A C 1
ATOM 676 O O . GLU A 1 95 ? 10.945 13.587 -15.633 1.00 74.44 95 GLU A O 1
ATOM 681 N N . ALA A 1 96 ? 13.085 14.203 -15.381 1.00 76.62 96 ALA A N 1
ATOM 682 C CA . ALA A 1 96 ? 13.329 13.343 -14.227 1.00 76.62 96 ALA A CA 1
ATOM 683 C C . ALA A 1 96 ? 12.611 13.815 -12.953 1.00 76.62 96 ALA A C 1
ATOM 685 O O . ALA A 1 96 ? 12.190 12.968 -12.167 1.00 76.62 96 ALA A O 1
ATOM 686 N N . GLU A 1 97 ? 12.434 15.123 -12.756 1.00 84.00 97 GLU A N 1
ATOM 687 C CA . GLU A 1 97 ? 11.644 15.671 -11.644 1.00 84.00 97 GLU A CA 1
ATOM 688 C C . GLU A 1 97 ? 10.164 15.295 -11.790 1.00 84.00 97 GLU A C 1
ATOM 690 O O . GLU A 1 97 ? 9.612 14.659 -10.891 1.00 84.00 97 GLU A O 1
ATOM 695 N N . ASP A 1 98 ? 9.564 15.559 -12.955 1.00 86.06 98 ASP A N 1
ATOM 696 C CA . ASP A 1 98 ? 8.164 15.207 -13.244 1.00 86.06 98 ASP A CA 1
ATOM 697 C C . ASP A 1 98 ? 7.917 13.690 -13.086 1.00 86.06 98 ASP A C 1
ATOM 699 O O . ASP A 1 98 ? 6.900 13.252 -12.543 1.00 86.06 98 ASP A O 1
ATOM 703 N N . LEU A 1 99 ? 8.881 12.863 -13.512 1.00 87.19 99 LEU A N 1
ATOM 704 C CA . LEU A 1 99 ? 8.841 11.407 -13.349 1.00 87.19 99 LEU A CA 1
ATOM 705 C C . LEU A 1 99 ? 8.828 10.982 -11.873 1.00 87.19 99 LEU A C 1
ATOM 707 O O . LEU A 1 99 ? 8.128 10.036 -11.506 1.00 87.19 99 LEU A O 1
ATOM 711 N N . VAL A 1 100 ? 9.623 11.643 -11.031 1.00 90.44 100 VAL A N 1
ATOM 712 C CA . VAL A 1 100 ? 9.678 11.359 -9.592 1.00 90.44 100 VAL A CA 1
ATOM 713 C C . VAL A 1 100 ? 8.397 11.815 -8.901 1.00 90.44 100 VAL A C 1
ATOM 715 O O . VAL A 1 100 ? 7.876 11.078 -8.066 1.00 90.44 100 VAL A O 1
ATOM 718 N N . GLU A 1 101 ? 7.860 12.982 -9.257 1.00 91.38 101 GLU A N 1
ATOM 719 C CA . GLU A 1 101 ? 6.577 13.460 -8.732 1.00 91.38 101 GLU A CA 1
ATOM 720 C C . GLU A 1 101 ? 5.443 12.483 -9.054 1.00 91.38 101 GLU A C 1
ATOM 722 O O . GLU A 1 101 ? 4.676 12.098 -8.166 1.00 91.38 101 GLU A O 1
ATOM 727 N N . GLU A 1 102 ? 5.387 12.004 -10.296 1.00 90.62 102 GLU A N 1
ATOM 728 C CA . GLU A 1 102 ? 4.408 11.012 -10.726 1.00 90.62 102 GLU A CA 1
ATOM 729 C C . GLU A 1 102 ? 4.564 9.677 -9.985 1.00 90.62 102 GLU A C 1
ATOM 731 O O . GLU A 1 102 ? 3.586 9.097 -9.499 1.00 90.62 102 GLU A O 1
ATOM 736 N N . LEU A 1 103 ? 5.804 9.200 -9.847 1.00 93.38 103 LEU A N 1
ATOM 737 C CA . LEU A 1 103 ? 6.111 7.996 -9.083 1.00 93.38 103 LEU A CA 1
ATOM 738 C C . LEU A 1 103 ? 5.664 8.126 -7.623 1.00 93.38 103 LEU A C 1
ATOM 740 O O . LEU A 1 103 ? 5.073 7.184 -7.089 1.00 93.38 103 LEU A O 1
ATOM 744 N N . ASN A 1 104 ? 5.937 9.264 -6.981 1.00 95.00 104 ASN A N 1
ATOM 745 C CA . ASN A 1 104 ? 5.549 9.522 -5.597 1.00 95.00 104 ASN A CA 1
ATOM 746 C C . ASN A 1 104 ? 4.029 9.533 -5.461 1.00 95.00 104 ASN A C 1
ATOM 748 O O . ASN A 1 104 ? 3.492 8.811 -4.628 1.00 95.00 104 ASN A O 1
ATOM 752 N N . ARG A 1 105 ? 3.324 10.241 -6.350 1.00 94.56 105 ARG A N 1
ATOM 753 C CA . ARG A 1 105 ? 1.856 10.296 -6.369 1.00 94.56 105 ARG A CA 1
ATOM 754 C C . ARG A 1 105 ? 1.221 8.904 -6.421 1.00 94.56 105 ARG A C 1
ATOM 756 O O . ARG A 1 105 ? 0.286 8.626 -5.670 1.00 94.56 105 ARG A O 1
ATOM 763 N N . ILE A 1 106 ? 1.719 8.022 -7.291 1.00 92.94 106 ILE A N 1
ATOM 764 C CA . ILE A 1 106 ? 1.201 6.650 -7.407 1.00 92.94 106 ILE A CA 1
ATOM 765 C C . ILE A 1 106 ? 1.625 5.798 -6.202 1.00 92.94 106 ILE A C 1
ATOM 767 O O . ILE A 1 106 ? 0.802 5.070 -5.640 1.00 92.94 106 ILE A O 1
ATOM 771 N N . SER A 1 107 ? 2.891 5.890 -5.786 1.00 94.44 107 SER A N 1
ATOM 772 C CA . SER A 1 107 ? 3.431 5.099 -4.672 1.00 94.44 107 SER A CA 1
ATOM 773 C C . SER A 1 107 ? 2.735 5.428 -3.354 1.00 94.44 107 SER A C 1
ATOM 775 O O . SER A 1 107 ? 2.376 4.522 -2.603 1.00 94.44 107 SER A O 1
ATOM 777 N N . ASP A 1 108 ? 2.460 6.706 -3.103 1.00 93.31 108 ASP A N 1
ATOM 778 C CA . ASP A 1 108 ? 1.744 7.173 -1.919 1.00 93.31 108 ASP A CA 1
ATOM 779 C C . ASP A 1 108 ? 0.316 6.636 -1.856 1.00 93.31 108 ASP A C 1
ATOM 781 O O . ASP A 1 108 ? -0.203 6.387 -0.769 1.00 93.31 108 ASP A O 1
ATOM 785 N N . ALA A 1 109 ? -0.320 6.417 -3.004 1.00 91.62 109 ALA A N 1
ATOM 786 C CA . ALA A 1 109 ? -1.668 5.877 -3.050 1.00 91.62 109 ALA A CA 1
ATOM 787 C C . ALA A 1 109 ? -1.703 4.344 -2.932 1.00 91.62 109 ALA A C 1
ATOM 789 O O . ALA A 1 109 ? -2.607 3.812 -2.285 1.00 91.62 109 ALA A O 1
ATOM 790 N N . LEU A 1 110 ? -0.763 3.634 -3.569 1.00 92.81 110 LEU A N 1
ATOM 791 C CA . LEU A 1 110 ? -0.907 2.199 -3.855 1.00 92.81 110 LEU A CA 1
ATOM 792 C C . LEU A 1 110 ? 0.144 1.292 -3.213 1.00 92.81 110 LEU A C 1
ATOM 794 O O . LEU A 1 110 ? -0.101 0.086 -3.126 1.00 92.81 110 LEU A O 1
ATOM 798 N N . VAL A 1 111 ? 1.290 1.833 -2.787 1.00 95.50 111 VAL A N 1
ATOM 799 C CA . VAL A 1 111 ? 2.396 1.047 -2.225 1.00 95.50 111 VAL A CA 1
ATOM 800 C C . VAL A 1 111 ? 2.349 1.118 -0.704 1.00 95.50 111 VAL A C 1
ATOM 802 O O . VAL A 1 111 ? 2.722 2.132 -0.114 1.00 95.50 111 VAL A O 1
ATOM 805 N N . ARG A 1 112 ? 1.882 0.054 -0.050 1.00 95.19 112 ARG A N 1
ATOM 806 C CA . ARG A 1 112 ? 1.835 -0.045 1.416 1.00 95.19 112 ARG A CA 1
ATOM 807 C C . ARG A 1 112 ? 2.136 -1.475 1.884 1.00 95.19 112 ARG A C 1
ATOM 809 O O . ARG A 1 112 ? 1.586 -2.415 1.307 1.00 95.19 112 ARG A O 1
ATOM 816 N N . PRO A 1 113 ? 2.958 -1.660 2.932 1.00 92.75 113 PRO A N 1
ATOM 817 C CA . PRO A 1 113 ? 3.354 -2.979 3.417 1.00 92.75 113 PRO A CA 1
ATOM 818 C C . PRO A 1 113 ? 2.223 -3.953 3.778 1.00 92.75 113 PRO A C 1
ATOM 820 O O . PRO A 1 113 ? 2.441 -5.166 3.665 1.00 92.75 113 PRO A O 1
ATOM 823 N N . TYR A 1 114 ? 1.052 -3.471 4.207 1.00 92.00 114 TYR A N 1
ATOM 824 C CA . TYR A 1 114 ? -0.047 -4.334 4.653 1.00 92.00 114 TYR A CA 1
ATOM 825 C C . TYR A 1 114 ? -1.353 -4.117 3.886 1.00 92.00 114 TYR A C 1
ATOM 827 O O . TYR A 1 114 ? -2.066 -5.094 3.650 1.00 92.00 114 TYR A O 1
ATOM 835 N N . THR A 1 115 ? -1.674 -2.888 3.475 1.00 92.06 115 THR A N 1
ATOM 836 C CA . THR A 1 115 ? -2.936 -2.580 2.770 1.00 92.06 115 THR A CA 1
ATOM 837 C C . THR A 1 115 ? -2.778 -2.200 1.302 1.00 92.06 115 THR A C 1
ATOM 839 O O . THR A 1 115 ? -3.775 -1.953 0.620 1.00 92.06 115 THR A O 1
ATOM 842 N N . GLY A 1 116 ? -1.544 -2.135 0.807 1.00 92.12 116 GLY A N 1
ATOM 843 C CA . GLY A 1 116 ? -1.257 -1.688 -0.546 1.00 92.12 116 GLY A CA 1
ATOM 844 C C . GLY A 1 116 ? -1.690 -2.712 -1.585 1.00 92.12 116 GLY A C 1
ATOM 845 O O . GLY A 1 116 ? -1.649 -3.920 -1.350 1.00 92.12 116 GLY A O 1
ATOM 846 N N . VAL A 1 117 ? -2.062 -2.226 -2.770 1.00 91.50 117 VAL A N 1
ATOM 847 C CA . VAL A 1 117 ? -2.166 -3.083 -3.965 1.00 91.50 117 VAL A CA 1
ATOM 848 C C . VAL A 1 117 ? -0.783 -3.654 -4.289 1.00 91.50 117 VAL A C 1
ATOM 850 O O . VAL A 1 117 ? -0.628 -4.836 -4.608 1.00 91.50 117 VAL A O 1
ATOM 853 N N . PHE A 1 118 ? 0.224 -2.799 -4.127 1.00 94.50 118 PHE A N 1
ATOM 854 C CA . PHE A 1 118 ? 1.634 -3.133 -4.173 1.00 94.50 118 PHE A CA 1
ATOM 855 C C . PHE A 1 118 ? 2.213 -3.004 -2.771 1.00 94.50 118 PHE A C 1
ATOM 857 O O . PHE A 1 118 ? 1.814 -2.130 -2.004 1.00 94.50 118 PHE A O 1
ATOM 864 N N . ARG A 1 119 ? 3.162 -3.862 -2.413 1.00 93.44 119 ARG A N 1
ATOM 865 C CA . ARG A 1 119 ? 3.617 -3.933 -1.024 1.00 93.44 119 ARG A CA 1
ATOM 866 C C . ARG A 1 119 ? 4.812 -3.039 -0.733 1.00 93.44 119 ARG A C 1
ATOM 868 O O . ARG A 1 119 ? 4.804 -2.254 0.210 1.00 93.44 119 ARG A O 1
ATOM 875 N N . ARG A 1 120 ? 5.863 -3.220 -1.524 1.00 94.75 120 ARG A N 1
ATOM 876 C CA . ARG A 1 120 ? 7.160 -2.563 -1.369 1.00 94.75 120 ARG A CA 1
ATOM 877 C C . ARG A 1 120 ? 7.936 -2.649 -2.674 1.00 94.75 120 ARG A C 1
ATOM 879 O O . ARG A 1 120 ? 7.686 -3.547 -3.483 1.00 94.75 120 ARG A O 1
ATOM 886 N N . TYR A 1 121 ? 8.907 -1.759 -2.817 1.00 96.19 121 TYR A N 1
ATOM 887 C CA . TYR A 1 121 ? 10.000 -1.956 -3.755 1.00 96.19 121 TYR A CA 1
ATOM 888 C C . TYR A 1 121 ? 11.048 -2.881 -3.126 1.00 96.19 121 TYR A C 1
ATOM 890 O O . TYR A 1 121 ? 11.328 -2.782 -1.932 1.00 96.19 121 TYR A O 1
ATOM 898 N N . ASP A 1 122 ? 11.597 -3.791 -3.922 1.00 94.50 122 ASP A N 1
ATOM 899 C CA . ASP A 1 122 ? 12.653 -4.731 -3.536 1.00 94.50 122 ASP A CA 1
ATOM 900 C C . ASP A 1 122 ? 13.885 -4.516 -4.422 1.00 94.50 122 ASP A C 1
ATOM 902 O O . ASP A 1 122 ? 14.258 -5.351 -5.246 1.00 94.50 122 ASP A O 1
ATOM 906 N N . ASP A 1 123 ? 14.450 -3.312 -4.342 1.00 93.62 123 ASP A N 1
ATOM 907 C CA . ASP A 1 123 ? 15.525 -2.873 -5.236 1.00 93.62 123 ASP A CA 1
ATOM 908 C C . ASP A 1 123 ? 16.743 -2.256 -4.541 1.00 93.62 123 ASP A C 1
ATOM 910 O O . ASP A 1 123 ? 17.730 -1.940 -5.209 1.00 93.62 123 ASP A O 1
ATOM 914 N N . GLU A 1 124 ? 16.717 -2.165 -3.209 1.00 90.94 124 GLU A N 1
ATOM 915 C CA . GLU A 1 124 ? 17.801 -1.595 -2.401 1.00 90.94 124 GLU A CA 1
ATOM 916 C C . GLU A 1 124 ? 19.088 -2.427 -2.476 1.00 90.94 124 GLU A C 1
ATOM 918 O O . GLU A 1 124 ? 20.181 -1.872 -2.571 1.00 90.94 124 GLU A O 1
ATOM 923 N N . GLU A 1 125 ? 18.968 -3.756 -2.499 1.00 92.50 125 GLU A N 1
ATOM 924 C CA . GLU A 1 125 ? 20.117 -4.670 -2.580 1.00 92.50 125 GLU A CA 1
ATOM 925 C C . GLU A 1 125 ? 20.605 -4.905 -4.024 1.00 92.50 125 GLU A C 1
ATOM 927 O O . GLU A 1 125 ? 21.633 -5.549 -4.250 1.00 92.50 125 GLU A O 1
ATOM 932 N N . LEU A 1 126 ? 19.884 -4.400 -5.032 1.00 92.06 126 LEU A N 1
ATOM 933 C CA . LEU A 1 126 ? 20.212 -4.638 -6.436 1.00 92.06 126 LEU A CA 1
ATOM 934 C C . LEU A 1 126 ? 21.316 -3.693 -6.914 1.00 92.06 126 LEU A C 1
ATOM 936 O O . LEU A 1 126 ? 21.265 -2.480 -6.725 1.00 92.06 126 LEU A O 1
ATOM 940 N N . THR A 1 127 ? 22.305 -4.243 -7.622 1.00 92.62 127 THR A N 1
ATOM 941 C CA . THR A 1 127 ? 23.341 -3.427 -8.269 1.00 92.62 127 THR A CA 1
ATOM 942 C C . THR A 1 127 ? 22.723 -2.580 -9.385 1.00 92.62 127 THR A C 1
ATOM 944 O O . THR A 1 127 ? 22.195 -3.113 -10.356 1.00 92.62 127 THR A O 1
ATOM 947 N N . GLN A 1 128 ? 22.825 -1.254 -9.259 1.00 94.00 128 GLN A N 1
ATOM 948 C CA . GLN A 1 128 ? 22.191 -0.274 -10.156 1.00 94.00 128 GLN A CA 1
ATOM 949 C C . GLN A 1 128 ? 23.085 0.153 -11.339 1.00 94.00 128 GLN A C 1
ATOM 951 O O . GLN A 1 128 ? 22.951 1.265 -11.867 1.00 94.00 128 GLN A O 1
ATOM 956 N N . THR A 1 129 ? 24.047 -0.688 -11.721 1.00 88.00 129 THR A N 1
ATOM 957 C CA . THR A 1 129 ? 24.967 -0.478 -12.847 1.00 88.00 129 THR A CA 1
ATOM 958 C C . THR A 1 129 ? 25.115 -1.773 -13.654 1.00 88.00 129 THR A C 1
ATOM 960 O O . THR A 1 129 ? 25.228 -2.846 -13.064 1.00 88.00 129 THR A O 1
ATOM 963 N N . PRO A 1 130 ? 25.118 -1.720 -15.003 1.00 87.25 130 PRO A N 1
ATOM 964 C CA . PRO A 1 130 ? 24.944 -0.550 -15.880 1.00 87.25 130 PRO A CA 1
ATOM 965 C C . PRO A 1 130 ? 23.475 -0.144 -16.102 1.00 87.25 130 PRO A C 1
ATOM 967 O O . PRO A 1 130 ? 23.214 0.874 -16.732 1.00 87.25 130 PRO A O 1
ATOM 970 N N . LEU A 1 131 ? 22.529 -0.942 -15.608 1.00 88.56 131 LEU A N 1
ATOM 971 C CA . LEU A 1 131 ? 21.092 -0.797 -15.825 1.00 88.56 131 LEU A CA 1
ATOM 972 C C . LEU A 1 131 ? 20.407 -0.541 -14.482 1.00 88.56 131 LEU A C 1
ATOM 974 O O . LEU A 1 131 ? 20.769 -1.165 -13.485 1.00 88.56 131 LEU A O 1
ATOM 978 N N . LYS A 1 132 ? 19.426 0.363 -14.447 1.00 92.50 132 LYS A N 1
ATOM 979 C CA . LYS A 1 132 ? 18.596 0.575 -13.260 1.00 92.50 132 LYS A CA 1
ATOM 980 C C . LYS A 1 132 ? 17.548 -0.514 -13.199 1.00 92.50 132 LYS A C 1
ATOM 982 O O . LYS A 1 132 ? 16.871 -0.773 -14.191 1.00 92.50 132 LYS A O 1
ATOM 987 N N . ILE A 1 133 ? 17.442 -1.159 -12.048 1.00 94.81 133 ILE A N 1
ATOM 988 C CA . ILE A 1 133 ? 16.575 -2.313 -11.840 1.00 94.81 133 ILE A CA 1
ATOM 989 C C . ILE A 1 133 ? 15.662 -1.993 -10.675 1.00 94.81 133 ILE A C 1
ATOM 991 O O . ILE A 1 133 ? 16.139 -1.591 -9.615 1.00 94.81 133 ILE A O 1
ATOM 995 N N . SER A 1 134 ? 14.367 -2.217 -10.867 1.00 95.69 134 SER A N 1
ATOM 996 C CA . SER A 1 134 ? 13.403 -2.215 -9.779 1.00 95.69 134 SER A CA 1
ATOM 997 C C . SER A 1 134 ? 12.608 -3.509 -9.757 1.00 95.69 134 SER A C 1
ATOM 999 O O . SER A 1 134 ? 12.406 -4.142 -10.797 1.00 95.69 134 SER A O 1
ATOM 1001 N N . ARG A 1 135 ? 12.155 -3.894 -8.566 1.00 96.94 135 ARG A N 1
ATOM 1002 C CA . ARG A 1 135 ? 11.188 -4.966 -8.344 1.00 96.94 135 ARG A CA 1
ATOM 1003 C C . ARG A 1 135 ? 10.088 -4.445 -7.445 1.00 96.94 135 ARG A C 1
ATOM 1005 O O . ARG A 1 135 ? 10.375 -3.748 -6.476 1.00 96.94 135 ARG A O 1
ATOM 1012 N N . VAL A 1 136 ? 8.849 -4.808 -7.743 1.00 97.19 136 VAL A N 1
ATOM 1013 C CA . VAL A 1 136 ? 7.701 -4.521 -6.882 1.00 97.19 136 VAL A CA 1
ATOM 1014 C C . VAL A 1 136 ? 6.942 -5.809 -6.581 1.00 97.19 136 VAL A C 1
ATOM 1016 O O . VAL A 1 136 ? 6.733 -6.642 -7.466 1.00 97.19 136 VAL A O 1
ATOM 1019 N N . GLU A 1 137 ? 6.546 -5.987 -5.323 1.00 95.81 137 GLU A N 1
ATOM 1020 C CA . GLU A 1 137 ? 5.712 -7.113 -4.888 1.00 95.81 137 GLU A CA 1
ATOM 1021 C C . GLU A 1 137 ? 4.226 -6.755 -5.061 1.00 95.81 137 GLU A C 1
ATOM 1023 O O . GLU A 1 137 ? 3.754 -5.762 -4.502 1.00 95.81 137 GLU A O 1
ATOM 1028 N N . VAL A 1 138 ? 3.483 -7.579 -5.808 1.00 93.81 138 VAL A N 1
ATOM 1029 C CA . VAL A 1 138 ? 2.030 -7.468 -6.010 1.00 93.81 138 VAL A CA 1
ATOM 1030 C C . VAL A 1 138 ? 1.301 -8.685 -5.440 1.00 93.81 138 VAL A C 1
ATOM 1032 O O . VAL A 1 138 ? 1.744 -9.830 -5.588 1.00 93.81 138 VAL A O 1
ATOM 1035 N N . ALA A 1 139 ? 0.160 -8.444 -4.793 1.00 87.31 139 ALA A N 1
ATOM 1036 C CA . ALA A 1 139 ? -0.726 -9.496 -4.308 1.00 87.31 139 ALA A CA 1
ATOM 1037 C C . ALA A 1 139 ? -1.803 -9.813 -5.359 1.00 87.31 139 ALA A C 1
ATOM 1039 O O . ALA A 1 139 ? -2.652 -8.977 -5.656 1.00 87.31 139 ALA A O 1
ATOM 1040 N N . LEU A 1 140 ? -1.806 -11.040 -5.886 1.00 84.56 140 LEU A N 1
ATOM 1041 C CA . LEU A 1 140 ? -2.722 -11.490 -6.948 1.00 84.56 140 LEU A CA 1
ATOM 1042 C C . LEU A 1 140 ? -3.957 -12.236 -6.400 1.00 84.56 140 LEU A C 1
ATOM 1044 O O . LEU A 1 140 ? -4.603 -13.010 -7.102 1.00 84.56 140 LEU A O 1
ATOM 1048 N N . GLY A 1 141 ? -4.299 -12.007 -5.129 1.00 75.88 141 GLY A N 1
ATOM 1049 C CA . GLY A 1 141 ? -5.404 -12.680 -4.444 1.00 75.88 141 GLY A CA 1
ATOM 1050 C C . GLY A 1 141 ? -5.060 -14.092 -3.949 1.00 75.88 141 GLY A C 1
ATOM 1051 O O . GLY A 1 141 ? -4.047 -14.683 -4.312 1.00 75.88 141 GLY A O 1
ATOM 1052 N N . HIS A 1 142 ? -5.896 -14.630 -3.052 1.00 72.75 142 HIS A N 1
ATOM 1053 C CA . HIS A 1 142 ? -5.750 -15.976 -2.460 1.00 72.75 142 HIS A CA 1
ATOM 1054 C C . HIS A 1 142 ? -4.367 -16.271 -1.837 1.00 72.75 142 HIS A C 1
ATOM 1056 O O . HIS A 1 142 ? -3.926 -17.416 -1.799 1.00 72.75 142 HIS A O 1
ATOM 1062 N N . GLY A 1 143 ? -3.677 -15.236 -1.344 1.00 76.38 143 GLY A N 1
ATOM 1063 C CA . GLY A 1 143 ? -2.336 -15.353 -0.761 1.00 76.38 143 GLY A CA 1
ATOM 1064 C C . GLY A 1 143 ? -1.203 -15.488 -1.783 1.00 76.38 143 GLY A C 1
ATOM 1065 O O . GLY A 1 143 ? -0.044 -15.561 -1.380 1.00 76.38 143 GLY A O 1
ATOM 1066 N N . VAL A 1 144 ? -1.504 -15.487 -3.086 1.00 85.38 144 VAL A N 1
ATOM 1067 C CA . VAL A 1 144 ? -0.490 -15.519 -4.142 1.00 85.38 144 VAL A CA 1
ATOM 1068 C C . VAL A 1 144 ? 0.179 -14.155 -4.236 1.00 85.38 144 VAL A C 1
ATOM 1070 O O . VAL A 1 144 ? -0.478 -13.116 -4.341 1.00 85.38 144 VAL A O 1
ATOM 1073 N N . ARG A 1 145 ? 1.509 -14.174 -4.213 1.00 88.81 145 ARG A N 1
ATOM 1074 C CA . ARG A 1 145 ? 2.358 -12.999 -4.376 1.00 88.81 145 ARG A CA 1
ATOM 1075 C C . ARG A 1 145 ? 3.266 -13.197 -5.569 1.00 88.81 145 ARG A C 1
ATOM 1077 O O . ARG A 1 145 ? 3.709 -14.314 -5.838 1.00 88.81 145 ARG A O 1
ATOM 1084 N N . ARG A 1 146 ? 3.538 -12.103 -6.266 1.00 91.69 146 ARG A N 1
ATOM 1085 C CA . ARG A 1 146 ? 4.441 -12.084 -7.407 1.00 91.69 146 ARG A CA 1
ATOM 1086 C C . ARG A 1 146 ? 5.345 -10.870 -7.308 1.00 91.69 146 ARG A C 1
ATOM 1088 O O . ARG A 1 146 ? 4.877 -9.773 -7.023 1.00 91.69 146 ARG A O 1
ATOM 1095 N N . GLU A 1 147 ? 6.622 -11.074 -7.581 1.00 95.12 147 GLU A N 1
ATOM 1096 C CA . GLU A 1 147 ? 7.558 -9.983 -7.817 1.00 95.12 147 GLU A CA 1
ATOM 1097 C C . GLU A 1 147 ? 7.617 -9.692 -9.311 1.00 95.12 147 GLU A C 1
ATOM 1099 O O . GLU A 1 147 ? 7.719 -10.604 -10.139 1.00 95.12 147 GLU A O 1
ATOM 1104 N N . ILE A 1 148 ? 7.526 -8.414 -9.658 1.00 95.38 148 ILE A N 1
ATOM 1105 C CA . ILE A 1 148 ? 7.593 -7.947 -11.038 1.00 95.38 148 ILE A CA 1
ATOM 1106 C C . ILE A 1 148 ? 8.772 -6.999 -11.149 1.00 95.38 148 ILE A C 1
ATOM 1108 O O . ILE A 1 148 ? 8.832 -5.979 -10.465 1.00 95.38 148 ILE A O 1
ATOM 1112 N N . ALA A 1 149 ? 9.725 -7.383 -11.994 1.00 95.38 149 ALA A N 1
ATOM 1113 C CA . ALA A 1 149 ? 10.927 -6.617 -12.256 1.00 95.38 149 ALA A CA 1
ATOM 1114 C C . ALA A 1 149 ? 10.752 -5.748 -13.501 1.00 95.38 149 ALA A C 1
ATOM 1116 O O . ALA A 1 149 ? 10.190 -6.197 -14.502 1.00 95.38 149 ALA A O 1
ATOM 1117 N N . ALA A 1 150 ? 11.297 -4.540 -13.458 1.00 94.62 150 ALA A N 1
ATOM 1118 C CA . ALA A 1 150 ? 11.433 -3.686 -14.624 1.00 94.62 150 ALA A CA 1
ATOM 1119 C C . ALA A 1 150 ? 12.753 -2.915 -14.587 1.00 94.62 150 ALA A C 1
ATOM 1121 O O . ALA A 1 150 ? 13.476 -2.904 -13.587 1.00 94.62 150 ALA A O 1
ATOM 1122 N N . PHE A 1 151 ? 13.074 -2.299 -15.721 1.00 91.88 151 PHE A N 1
ATOM 1123 C CA . PHE A 1 151 ? 14.408 -1.796 -15.997 1.00 91.88 151 PHE A CA 1
ATOM 1124 C C . PHE A 1 151 ? 14.365 -0.426 -16.651 1.00 91.88 151 PHE A C 1
ATOM 1126 O O . PHE A 1 151 ? 13.448 -0.126 -17.411 1.00 91.88 151 PHE A O 1
ATOM 1133 N N . ASP A 1 152 ? 15.394 0.375 -16.409 1.00 89.00 152 ASP A N 1
ATOM 1134 C CA . ASP A 1 152 ? 15.582 1.658 -17.070 1.00 89.00 152 ASP A CA 1
ATOM 1135 C C . ASP A 1 152 ? 17.071 1.947 -17.275 1.00 89.00 152 ASP A C 1
ATOM 1137 O O . ASP A 1 152 ? 17.906 1.624 -16.431 1.00 89.00 152 ASP A O 1
ATOM 1141 N N . VAL A 1 153 ? 17.423 2.529 -18.417 1.00 87.56 153 VAL A N 1
ATOM 1142 C CA . VAL A 1 153 ? 18.827 2.784 -18.777 1.00 87.56 153 VAL A CA 1
ATOM 1143 C C . VAL A 1 153 ? 19.405 4.026 -18.100 1.00 87.56 153 VAL A C 1
ATOM 1145 O O . VAL A 1 153 ? 20.625 4.180 -18.065 1.00 87.56 153 VAL A O 1
ATOM 1148 N N . HIS A 1 154 ? 18.566 4.908 -17.555 1.00 83.50 154 HIS A N 1
ATOM 1149 C CA . HIS A 1 154 ? 19.000 6.194 -17.015 1.00 83.50 154 HIS A CA 1
ATOM 1150 C C . HIS A 1 154 ? 18.621 6.363 -15.535 1.00 83.50 154 HIS A C 1
ATOM 1152 O O . HIS A 1 154 ? 19.481 6.717 -14.726 1.00 83.50 154 HIS A O 1
ATOM 1158 N N . HIS A 1 155 ? 17.385 6.038 -15.138 1.00 87.38 155 HIS A N 1
ATOM 1159 C CA . HIS A 1 155 ? 16.824 6.451 -13.846 1.00 87.38 155 HIS A CA 1
ATOM 1160 C C . HIS A 1 155 ? 16.122 5.315 -13.087 1.00 87.38 155 HIS A C 1
ATOM 1162 O O . HIS A 1 155 ? 15.242 4.641 -13.617 1.00 87.38 155 HIS A O 1
ATOM 1168 N N . LEU A 1 156 ? 16.430 5.151 -11.791 1.00 91.31 156 LEU A N 1
ATOM 1169 C CA . LEU A 1 156 ? 15.735 4.176 -10.931 1.00 91.31 156 LEU A CA 1
ATOM 1170 C C . LEU A 1 156 ? 14.235 4.485 -10.807 1.00 91.31 156 LEU A C 1
ATOM 1172 O O . LEU A 1 156 ? 13.424 3.563 -10.782 1.00 91.31 156 LEU A O 1
ATOM 1176 N N . ALA A 1 157 ? 13.857 5.767 -10.807 1.00 91.38 157 ALA A N 1
ATOM 1177 C CA . ALA A 1 157 ? 12.454 6.176 -10.831 1.00 91.38 157 ALA A CA 1
ATOM 1178 C C . ALA A 1 157 ? 11.710 5.628 -12.064 1.00 91.38 157 ALA A C 1
ATOM 1180 O O . ALA A 1 157 ? 10.582 5.154 -11.941 1.00 91.38 157 ALA A O 1
ATOM 1181 N N . GLY A 1 158 ? 12.373 5.596 -13.227 1.00 90.56 158 GLY A N 1
ATOM 1182 C CA . GLY A 1 158 ? 11.827 5.005 -14.450 1.00 90.56 158 GLY A CA 1
ATOM 1183 C C . GLY A 1 158 ? 11.619 3.499 -14.311 1.00 90.56 158 GLY A C 1
ATOM 1184 O O . GLY A 1 158 ? 10.552 2.988 -14.648 1.00 90.56 158 GLY A O 1
ATOM 1185 N N . ALA A 1 159 ? 12.593 2.790 -13.731 1.00 92.50 159 ALA A N 1
ATOM 1186 C CA . ALA A 1 159 ? 12.472 1.357 -13.472 1.00 92.50 159 ALA A CA 1
ATOM 1187 C C . ALA A 1 159 ? 11.323 1.050 -12.491 1.00 92.50 159 ALA A C 1
ATOM 1189 O O . ALA A 1 159 ? 10.529 0.147 -12.750 1.00 92.50 159 ALA A O 1
ATOM 1190 N N . ARG A 1 160 ? 11.183 1.830 -11.409 1.00 95.06 160 ARG A N 1
ATOM 1191 C CA . ARG A 1 160 ? 10.086 1.702 -10.430 1.00 95.06 160 ARG A CA 1
ATOM 1192 C C . ARG A 1 160 ? 8.717 1.947 -11.058 1.00 95.06 160 ARG A C 1
ATOM 1194 O O . ARG A 1 160 ? 7.805 1.148 -10.862 1.00 95.06 160 ARG A O 1
ATOM 1201 N N . LEU A 1 161 ? 8.577 3.004 -11.858 1.00 93.06 161 LEU A N 1
ATOM 1202 C CA . LEU A 1 161 ? 7.307 3.328 -12.504 1.00 93.06 161 LEU A CA 1
ATOM 1203 C C . LEU A 1 161 ? 6.906 2.266 -13.542 1.00 93.06 161 LEU A C 1
ATOM 1205 O O . LEU A 1 161 ? 5.748 1.854 -13.586 1.00 93.06 161 LEU A O 1
ATOM 1209 N N . ARG A 1 162 ? 7.861 1.745 -14.325 1.00 92.19 162 ARG A N 1
ATOM 1210 C CA . ARG A 1 162 ? 7.621 0.599 -15.224 1.00 92.19 162 ARG A CA 1
ATOM 1211 C C . ARG A 1 162 ? 7.182 -0.648 -14.457 1.00 92.19 162 ARG A C 1
ATOM 1213 O O . ARG A 1 162 ? 6.263 -1.333 -14.899 1.00 92.19 162 ARG A O 1
ATOM 1220 N N . ALA A 1 163 ? 7.817 -0.932 -13.318 1.00 94.75 163 ALA A N 1
ATOM 1221 C CA . ALA A 1 163 ? 7.459 -2.072 -12.479 1.00 94.75 163 ALA A CA 1
ATOM 1222 C C . ALA A 1 163 ? 6.027 -1.933 -11.940 1.00 94.75 163 ALA A C 1
ATOM 1224 O O . ALA A 1 163 ? 5.268 -2.897 -12.002 1.00 94.75 163 ALA A O 1
ATOM 1225 N N . LEU A 1 164 ? 5.631 -0.734 -11.492 1.00 95.19 164 LEU A N 1
ATOM 1226 C CA . LEU A 1 164 ? 4.260 -0.447 -11.057 1.00 95.19 164 LEU A CA 1
ATOM 1227 C C . LEU A 1 164 ? 3.233 -0.679 -12.166 1.00 95.19 164 LEU A C 1
ATOM 1229 O O . LEU A 1 164 ? 2.223 -1.330 -11.919 1.00 95.19 164 LEU A O 1
ATOM 1233 N N . TYR A 1 165 ? 3.478 -0.181 -13.380 1.00 93.44 165 TYR A N 1
ATOM 1234 C CA . TYR A 1 165 ? 2.541 -0.377 -14.489 1.00 93.44 165 TYR A CA 1
ATOM 1235 C C . TYR A 1 165 ? 2.411 -1.852 -14.884 1.00 93.44 165 TYR A C 1
ATOM 1237 O O . TYR A 1 165 ? 1.293 -2.351 -14.989 1.00 93.44 165 TYR A O 1
ATOM 1245 N N . ALA A 1 166 ? 3.527 -2.578 -15.001 1.00 92.75 166 ALA A N 1
ATOM 1246 C CA . ALA A 1 166 ? 3.500 -4.018 -15.271 1.00 92.75 166 ALA A CA 1
ATOM 1247 C C . ALA A 1 166 ? 2.798 -4.807 -14.146 1.00 92.75 166 ALA A C 1
ATOM 1249 O O . ALA A 1 166 ? 2.096 -5.789 -14.390 1.00 92.75 166 ALA A O 1
ATOM 1250 N N . ALA A 1 167 ? 2.953 -4.368 -12.896 1.00 94.19 167 ALA A N 1
ATOM 1251 C CA . ALA A 1 167 ? 2.253 -4.955 -11.764 1.00 94.19 167 ALA A CA 1
ATOM 1252 C C . ALA A 1 167 ? 0.761 -4.623 -11.738 1.00 94.19 167 ALA A C 1
ATOM 1254 O O . ALA A 1 167 ? -0.035 -5.479 -11.351 1.00 94.19 167 ALA A O 1
ATOM 1255 N N . ALA A 1 168 ? 0.370 -3.428 -12.180 1.00 92.50 168 ALA A N 1
ATOM 1256 C CA . ALA A 1 168 ? -1.026 -3.044 -12.328 1.00 92.50 168 ALA A CA 1
ATOM 1257 C C . ALA A 1 168 ? -1.733 -3.907 -13.382 1.00 92.50 168 ALA A C 1
ATOM 1259 O O . ALA A 1 168 ? -2.839 -4.376 -13.125 1.00 92.50 168 ALA A O 1
ATOM 1260 N N . GLU A 1 169 ? -1.085 -4.184 -14.519 1.00 91.31 169 GLU A N 1
ATOM 1261 C CA . GLU A 1 169 ? -1.614 -5.109 -15.532 1.00 91.31 169 GLU A CA 1
ATOM 1262 C C . GLU A 1 169 ? -1.851 -6.500 -14.939 1.00 91.31 169 GLU A C 1
ATOM 1264 O O . GLU A 1 169 ? -2.968 -7.017 -14.986 1.00 91.31 169 GLU A O 1
ATOM 1269 N N . ALA A 1 170 ? -0.834 -7.068 -14.282 1.00 90.69 170 ALA A N 1
ATOM 1270 C CA . ALA A 1 170 ? -0.959 -8.372 -13.638 1.00 90.69 170 ALA A CA 1
ATOM 1271 C C . ALA A 1 170 ? -2.066 -8.388 -12.568 1.00 90.69 170 ALA A C 1
ATOM 1273 O O . ALA A 1 170 ? -2.805 -9.367 -12.459 1.00 90.69 170 ALA A O 1
ATOM 1274 N N . TYR A 1 171 ? -2.200 -7.314 -11.786 1.00 89.75 171 TYR A N 1
ATOM 1275 C CA . TYR A 1 171 ? -3.253 -7.181 -10.781 1.00 89.75 171 TYR A CA 1
ATOM 1276 C C . TYR A 1 171 ? -4.647 -7.175 -11.413 1.00 89.75 171 TYR A C 1
ATOM 1278 O O . TYR A 1 171 ? -5.528 -7.904 -10.958 1.00 89.75 171 TYR A O 1
ATOM 1286 N N . VAL A 1 172 ? -4.851 -6.395 -12.478 1.00 88.81 172 VAL A N 1
ATOM 1287 C CA . VAL A 1 172 ? -6.139 -6.330 -13.178 1.00 88.81 172 VAL A CA 1
ATOM 1288 C C . VAL A 1 172 ? -6.497 -7.681 -13.794 1.00 88.81 172 VAL A C 1
ATOM 1290 O O . VAL A 1 172 ? -7.628 -8.120 -13.640 1.00 88.81 172 VAL A O 1
ATOM 1293 N N . GLU A 1 173 ? -5.545 -8.383 -14.408 1.00 86.25 173 GLU A N 1
ATOM 1294 C CA . GLU A 1 173 ? -5.785 -9.709 -14.997 1.00 86.25 173 GLU A CA 1
ATOM 1295 C C . GLU A 1 173 ? -6.229 -10.775 -13.978 1.00 86.25 173 GLU A C 1
ATOM 1297 O O . GLU A 1 173 ? -6.994 -11.675 -14.326 1.00 86.25 173 GLU A O 1
ATOM 1302 N N . HIS A 1 174 ? -5.735 -10.711 -12.736 1.00 84.00 174 HIS A N 1
ATOM 1303 C CA . HIS A 1 174 ? -5.886 -11.804 -11.763 1.00 84.00 174 HIS A CA 1
ATOM 1304 C C . HIS A 1 174 ? -6.835 -11.489 -10.597 1.00 84.00 174 HIS A C 1
ATOM 1306 O O . HIS A 1 174 ? -7.346 -12.417 -9.965 1.00 84.00 174 HIS A O 1
ATOM 1312 N N . VAL A 1 175 ? -7.050 -10.210 -10.274 1.00 82.25 175 VAL A N 1
ATOM 1313 C CA . VAL A 1 175 ? -7.780 -9.771 -9.067 1.00 82.25 175 VAL A CA 1
ATOM 1314 C C . VAL A 1 175 ? -9.019 -8.954 -9.395 1.00 82.25 175 VAL A C 1
ATOM 1316 O O . VAL A 1 175 ? -10.055 -9.123 -8.738 1.00 82.25 175 VAL A O 1
ATOM 1319 N N . VAL A 1 176 ? -8.898 -8.055 -10.379 1.00 76.06 176 VAL A N 1
ATOM 1320 C CA . VAL A 1 176 ? -10.049 -7.360 -10.961 1.00 76.06 176 VAL A CA 1
ATOM 1321 C C . VAL A 1 176 ? -10.591 -8.281 -12.027 1.00 76.06 176 VAL A C 1
ATOM 1323 O O . VAL A 1 176 ? -11.188 -9.276 -11.572 1.00 76.06 176 VAL A O 1
#